Protein AF-A0A0H1REJ6-F1 (afdb_monomer_lite)

Structure (mmCIF, N/CA/C/O bac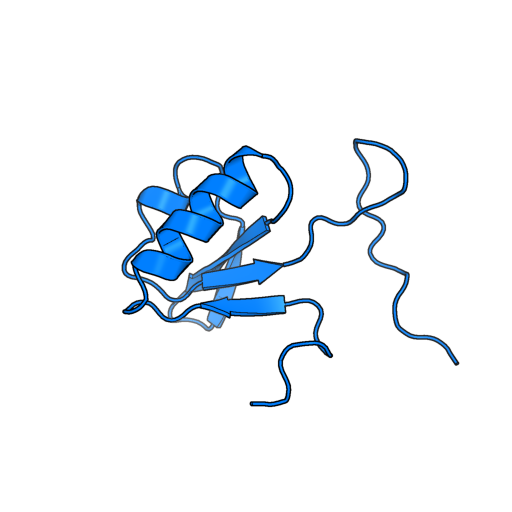kbone):
data_AF-A0A0H1REJ6-F1
#
_entry.id   AF-A0A0H1REJ6-F1
#
loop_
_atom_site.group_PDB
_atom_site.id
_atom_site.type_symbol
_atom_site.label_atom_id
_atom_site.label_alt_id
_atom_site.label_comp_id
_atom_site.label_asym_id
_atom_site.label_entity_id
_atom_site.label_seq_id
_atom_site.pdbx_PDB_ins_code
_atom_site.Cartn_x
_atom_site.Cartn_y
_atom_site.Cartn_z
_atom_site.occupancy
_atom_site.B_iso_or_equiv
_atom_site.auth_seq_id
_atom_site.auth_comp_id
_atom_site.auth_asym_id
_atom_site.auth_atom_id
_atom_site.pdbx_PDB_model_num
ATOM 1 N N . MET A 1 1 ? 10.922 -17.185 -5.408 1.00 49.94 1 MET A N 1
ATOM 2 C CA . MET A 1 1 ? 10.821 -16.039 -4.478 1.00 49.94 1 MET A CA 1
ATOM 3 C C . MET A 1 1 ? 11.549 -14.860 -5.114 1.00 49.94 1 MET A C 1
ATOM 5 O O . MET A 1 1 ? 12.611 -14.485 -4.654 1.00 49.94 1 MET A O 1
ATOM 9 N N . GLU A 1 2 ? 11.062 -14.362 -6.258 1.00 48.38 2 GLU A N 1
ATOM 10 C CA . GLU A 1 2 ? 11.912 -13.567 -7.161 1.00 48.38 2 GLU A CA 1
ATOM 11 C C . GLU A 1 2 ? 11.066 -12.883 -8.250 1.00 48.38 2 GLU A C 1
ATOM 13 O O . GLU A 1 2 ? 10.655 -13.563 -9.185 1.00 48.38 2 GLU A O 1
ATOM 18 N N . ARG A 1 3 ? 10.734 -11.585 -8.079 1.00 45.41 3 ARG A N 1
ATOM 19 C CA . ARG A 1 3 ? 10.544 -10.564 -9.154 1.00 45.41 3 ARG A CA 1
ATOM 20 C C . ARG A 1 3 ? 9.985 -9.201 -8.700 1.00 45.41 3 ARG A C 1
ATOM 22 O O . ARG A 1 3 ? 9.672 -8.366 -9.540 1.00 45.41 3 ARG A O 1
ATOM 29 N N . VAL A 1 4 ? 9.823 -8.945 -7.404 1.00 50.41 4 VAL A N 1
ATOM 30 C CA . VAL A 1 4 ? 9.024 -7.788 -6.943 1.00 50.41 4 VAL A CA 1
ATOM 31 C C . VAL A 1 4 ? 9.823 -6.471 -6.847 1.00 50.41 4 VAL A C 1
ATOM 33 O O . VAL A 1 4 ? 9.251 -5.406 -6.655 1.00 50.41 4 VAL A O 1
ATOM 36 N N . TYR A 1 5 ? 11.139 -6.490 -7.070 1.00 46.91 5 TYR A N 1
ATOM 37 C CA . TYR A 1 5 ? 11.976 -5.295 -6.887 1.00 46.91 5 TYR A CA 1
ATOM 38 C C . TYR A 1 5 ? 12.154 -4.413 -8.137 1.00 46.91 5 TYR A C 1
ATOM 40 O O . TYR A 1 5 ? 12.689 -3.317 -8.017 1.00 46.91 5 TYR A O 1
ATOM 48 N N . ALA A 1 6 ? 11.696 -4.835 -9.323 1.00 43.50 6 ALA A N 1
ATOM 49 C CA . ALA A 1 6 ? 12.005 -4.127 -10.574 1.00 43.50 6 ALA A CA 1
ATOM 50 C C . ALA A 1 6 ? 11.014 -3.006 -10.961 1.00 43.50 6 ALA A C 1
ATOM 52 O O . ALA A 1 6 ? 11.345 -2.181 -11.803 1.00 43.50 6 ALA A O 1
ATOM 53 N N . ALA A 1 7 ? 9.813 -2.946 -10.370 1.00 49.09 7 ALA A N 1
ATOM 54 C CA . ALA A 1 7 ? 8.739 -2.046 -10.829 1.00 49.09 7 ALA A CA 1
ATOM 55 C C . ALA A 1 7 ? 8.366 -0.927 -9.837 1.00 49.09 7 ALA A C 1
ATOM 57 O O . ALA A 1 7 ? 7.306 -0.313 -9.971 1.00 49.09 7 ALA A O 1
ATOM 58 N N . GLY A 1 8 ? 9.174 -0.698 -8.794 1.00 60.69 8 GLY A N 1
ATOM 59 C CA . GLY A 1 8 ? 8.906 0.331 -7.776 1.00 60.69 8 GLY A CA 1
ATOM 60 C C . GLY A 1 8 ? 7.588 0.153 -7.007 1.00 60.69 8 GLY A C 1
ATOM 61 O O . GLY A 1 8 ? 7.176 1.062 -6.289 1.00 60.69 8 GLY A O 1
ATOM 62 N N . SER A 1 9 ? 6.923 -0.999 -7.161 1.00 64.94 9 SER A N 1
ATOM 63 C CA . SER A 1 9 ? 5.616 -1.263 -6.574 1.00 64.94 9 SER A CA 1
ATOM 64 C C . SER A 1 9 ? 5.395 -2.733 -6.229 1.00 64.94 9 SER A C 1
ATOM 66 O O . SER A 1 9 ? 5.840 -3.629 -6.946 1.00 64.94 9 SER A O 1
ATOM 68 N N . ILE A 1 10 ? 4.703 -2.968 -5.115 1.00 76.56 10 ILE A N 1
ATOM 69 C CA . ILE A 1 10 ? 4.409 -4.293 -4.561 1.00 76.56 10 ILE A CA 1
ATOM 70 C C . ILE A 1 10 ? 2.897 -4.485 -4.542 1.00 76.56 10 ILE A C 1
ATOM 72 O O . ILE A 1 10 ? 2.186 -3.710 -3.909 1.00 76.56 10 ILE A O 1
ATOM 76 N N . ALA A 1 11 ? 2.393 -5.525 -5.202 1.00 79.00 11 ALA A N 1
ATOM 77 C CA . ALA A 1 11 ? 0.987 -5.894 -5.093 1.00 79.00 11 ALA A CA 1
ATOM 78 C C . ALA A 1 11 ? 0.742 -6.665 -3.785 1.00 79.00 11 ALA A C 1
ATOM 80 O O . ALA A 1 11 ? 1.409 -7.663 -3.515 1.00 79.00 11 ALA A O 1
ATOM 81 N N . VAL A 1 12 ? -0.232 -6.220 -2.994 1.00 82.00 12 VAL A N 1
ATOM 82 C CA . VAL A 1 12 ? -0.721 -6.913 -1.798 1.00 82.00 12 VAL A CA 1
ATOM 83 C C . VAL A 1 12 ? -2.111 -7.443 -2.096 1.00 82.00 12 VAL A C 1
ATOM 85 O O . VAL A 1 12 ? -3.025 -6.701 -2.470 1.00 82.00 12 VAL A O 1
ATOM 88 N N . ARG A 1 13 ? -2.266 -8.753 -1.939 1.00 79.50 13 ARG A N 1
ATOM 89 C CA . ARG A 1 13 ? -3.533 -9.433 -2.184 1.00 79.50 13 ARG A CA 1
ATOM 90 C C . ARG A 1 13 ? -4.561 -9.068 -1.109 1.00 79.50 13 ARG A C 1
ATOM 92 O O . ARG A 1 13 ? -4.210 -8.662 -0.004 1.00 79.50 13 ARG A O 1
ATOM 99 N N . ALA A 1 14 ? -5.843 -9.194 -1.439 1.00 80.38 14 ALA A N 1
ATOM 100 C CA . ALA A 1 14 ? -6.932 -8.840 -0.530 1.00 80.38 14 ALA A CA 1
ATOM 101 C C . ALA A 1 14 ? -7.016 -9.739 0.718 1.00 80.38 14 ALA A C 1
ATOM 103 O O . ALA A 1 14 ? -7.421 -9.271 1.776 1.00 80.38 14 ALA A O 1
ATOM 104 N N . ASP A 1 15 ? -6.603 -10.999 0.587 1.00 82.38 15 ASP A N 1
ATOM 105 C CA . ASP A 1 15 ? -6.624 -12.039 1.619 1.00 82.38 15 ASP A CA 1
ATOM 106 C C . ASP A 1 15 ? -5.515 -11.883 2.675 1.00 82.38 15 ASP A C 1
ATOM 108 O O . ASP A 1 15 ? -5.646 -12.389 3.789 1.00 82.38 15 ASP A O 1
ATOM 112 N N . ASP A 1 16 ? -4.447 -11.141 2.373 1.00 83.25 16 ASP A N 1
ATOM 113 C CA . ASP A 1 16 ? -3.313 -10.961 3.283 1.00 83.25 16 ASP A CA 1
ATOM 114 C C . ASP A 1 16 ? -3.513 -9.780 4.249 1.00 83.25 16 ASP A C 1
ATOM 116 O O . ASP A 1 16 ? -2.898 -8.712 4.149 1.00 83.25 16 ASP A O 1
ATOM 120 N N . VAL A 1 17 ? -4.410 -9.980 5.217 1.00 84.19 17 VAL A N 1
ATOM 121 C CA . VAL A 1 17 ? -4.754 -8.971 6.232 1.00 84.19 17 VAL A CA 1
ATOM 122 C C . VAL A 1 17 ? -3.546 -8.598 7.102 1.00 84.19 17 VAL A C 1
ATOM 124 O O . VAL A 1 17 ? -3.401 -7.435 7.481 1.00 84.19 17 VAL A O 1
ATOM 127 N N . ALA A 1 18 ? -2.652 -9.547 7.400 1.00 86.31 18 ALA A N 1
ATOM 128 C CA . ALA A 1 18 ? -1.468 -9.297 8.223 1.00 86.31 18 ALA A CA 1
ATOM 129 C C . ALA A 1 18 ? -0.512 -8.309 7.536 1.00 86.31 18 ALA A C 1
ATOM 131 O O . ALA A 1 18 ? -0.130 -7.294 8.130 1.00 86.31 18 ALA A O 1
ATOM 132 N N . THR A 1 19 ? -0.205 -8.544 6.257 1.00 84.62 19 THR A N 1
ATOM 133 C CA . THR A 1 19 ? 0.607 -7.626 5.451 1.00 84.62 19 THR A CA 1
ATOM 134 C C . THR A 1 19 ? -0.075 -6.270 5.300 1.00 84.62 19 THR A C 1
ATOM 136 O O . THR A 1 19 ? 0.577 -5.233 5.433 1.00 84.62 19 THR A O 1
ATOM 139 N N . LYS A 1 20 ? -1.399 -6.232 5.111 1.00 86.75 20 LYS A N 1
ATOM 140 C CA . LYS A 1 20 ? -2.157 -4.972 5.045 1.00 86.75 20 LYS A CA 1
ATOM 141 C C . LYS A 1 20 ? -2.077 -4.153 6.326 1.00 86.75 20 LYS A C 1
ATOM 143 O O . LYS A 1 20 ? -1.882 -2.939 6.264 1.00 86.75 20 LYS A O 1
ATOM 148 N N . MET A 1 21 ? -2.165 -4.797 7.486 1.00 88.94 21 MET A N 1
ATOM 149 C CA . MET A 1 21 ? -2.016 -4.116 8.772 1.00 88.94 21 MET A CA 1
ATOM 150 C C . MET A 1 21 ? -0.611 -3.529 8.941 1.00 88.94 21 MET A C 1
ATOM 152 O O . MET A 1 21 ? -0.482 -2.377 9.362 1.00 88.94 21 MET A O 1
ATOM 156 N N . ALA A 1 22 ? 0.433 -4.262 8.543 1.00 8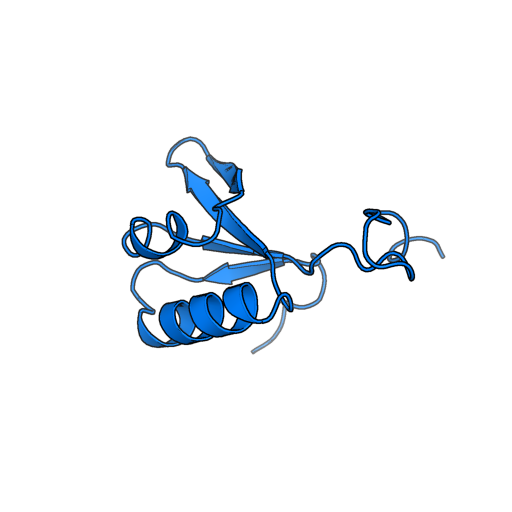7.88 22 ALA A N 1
ATOM 157 C CA . ALA A 1 22 ? 1.794 -3.731 8.514 1.00 87.88 22 ALA A CA 1
ATOM 158 C C . ALA A 1 22 ? 1.913 -2.525 7.562 1.00 87.88 22 ALA A C 1
ATOM 160 O O . ALA A 1 22 ? 2.488 -1.499 7.929 1.00 87.88 22 ALA A O 1
ATOM 161 N N . CYS A 1 23 ? 1.290 -2.592 6.381 1.00 85.44 23 CYS A N 1
ATOM 162 C CA . CYS A 1 23 ? 1.281 -1.491 5.419 1.00 85.44 23 CYS A CA 1
ATOM 163 C C . CYS A 1 23 ? 0.589 -0.239 5.962 1.00 85.44 23 CYS A C 1
ATOM 165 O O . CYS A 1 23 ? 1.108 0.861 5.794 1.00 85.44 23 CYS A O 1
ATOM 167 N N . LEU A 1 24 ? -0.536 -0.385 6.667 1.00 87.75 24 LEU A N 1
ATOM 168 C CA . LEU A 1 24 ? -1.218 0.737 7.320 1.00 87.75 24 LEU A CA 1
ATOM 169 C C . LEU A 1 24 ? -0.318 1.425 8.355 1.00 87.75 24 LEU A C 1
ATOM 171 O O . LEU A 1 24 ? -0.301 2.655 8.438 1.00 87.75 24 LEU A O 1
ATOM 175 N N . MET A 1 25 ? 0.448 0.651 9.133 1.00 87.81 25 MET A N 1
ATOM 176 C CA . MET A 1 25 ? 1.408 1.214 10.088 1.00 87.81 25 MET A CA 1
ATOM 177 C C . MET A 1 25 ? 2.543 1.955 9.375 1.00 87.81 25 MET A C 1
ATOM 179 O O . MET A 1 25 ? 2.850 3.092 9.729 1.00 87.81 25 MET A O 1
ATOM 183 N N . LEU A 1 26 ? 3.114 1.365 8.326 1.00 84.50 26 LEU A N 1
ATOM 184 C CA . LEU A 1 26 ? 4.191 1.977 7.543 1.00 84.50 26 LEU A CA 1
ATOM 185 C C . LEU A 1 26 ? 3.730 3.237 6.792 1.00 84.50 26 LEU A C 1
ATOM 187 O O . LEU A 1 26 ? 4.454 4.232 6.761 1.00 84.50 26 LEU A O 1
ATOM 191 N N . GLN A 1 27 ? 2.501 3.251 6.265 1.00 85.31 27 GLN A N 1
ATOM 192 C CA . GLN A 1 27 ? 1.878 4.447 5.690 1.00 85.31 27 GLN A CA 1
ATOM 193 C C . GLN A 1 27 ? 1.700 5.535 6.755 1.00 85.31 27 GLN A C 1
ATOM 195 O O . GLN A 1 27 ? 1.940 6.718 6.503 1.00 85.31 27 GLN A O 1
ATOM 200 N N . ARG A 1 28 ? 1.301 5.158 7.979 1.00 83.00 28 ARG A N 1
ATOM 201 C CA . ARG A 1 28 ? 1.158 6.104 9.094 1.00 83.00 28 ARG A CA 1
ATOM 202 C C . ARG A 1 28 ? 2.483 6.772 9.452 1.00 83.00 28 ARG A C 1
ATOM 204 O O . ARG A 1 28 ? 2.467 7.963 9.759 1.00 83.00 28 ARG A O 1
ATOM 211 N N . LEU A 1 29 ? 3.580 6.029 9.361 1.00 82.75 29 LEU A N 1
ATOM 212 C CA . LEU A 1 29 ? 4.944 6.512 9.566 1.00 82.75 29 LEU A CA 1
ATOM 213 C C . LEU A 1 29 ? 5.510 7.290 8.361 1.00 82.75 29 LEU A C 1
ATOM 215 O O . LEU A 1 29 ? 6.537 7.939 8.500 1.00 82.75 29 LEU A O 1
ATOM 219 N N . GLY A 1 30 ? 4.836 7.268 7.205 1.00 80.00 30 GLY A N 1
ATOM 220 C CA . GLY A 1 30 ? 5.263 7.986 5.998 1.00 80.00 30 GLY A CA 1
ATOM 221 C C . GLY A 1 30 ? 6.274 7.231 5.132 1.00 80.00 30 GLY A C 1
ATOM 222 O O . GLY A 1 30 ? 6.856 7.821 4.230 1.00 80.00 30 GLY A O 1
ATOM 223 N N . PHE A 1 31 ? 6.474 5.932 5.372 1.00 80.00 31 PHE A N 1
ATOM 224 C CA . PHE A 1 31 ? 7.449 5.121 4.632 1.00 80.00 31 PHE A CA 1
ATOM 225 C C . PHE A 1 31 ? 6.916 4.530 3.330 1.00 80.00 31 PHE A C 1
ATOM 227 O O . PHE A 1 31 ? 7.707 4.081 2.504 1.00 80.00 31 PHE A O 1
ATOM 234 N N . LEU A 1 32 ? 5.595 4.490 3.144 1.00 80.62 32 LEU A N 1
ATOM 235 C CA . LEU A 1 32 ? 4.985 3.956 1.932 1.00 80.62 32 LEU A CA 1
ATOM 236 C C . LEU A 1 32 ? 3.689 4.662 1.564 1.00 80.62 32 LEU A C 1
ATOM 238 O O . LEU A 1 32 ? 3.009 5.251 2.408 1.00 80.62 32 LEU A O 1
ATOM 242 N N . VAL A 1 33 ? 3.355 4.552 0.287 1.00 83.50 33 VAL A N 1
ATOM 243 C CA . VAL A 1 33 ? 2.096 4.991 -0.297 1.00 83.50 33 VAL A CA 1
ATOM 244 C C . VAL A 1 33 ? 1.284 3.750 -0.655 1.00 83.50 33 VAL A C 1
ATOM 246 O O . VAL A 1 33 ? 1.829 2.784 -1.186 1.00 83.50 33 VAL A O 1
ATOM 249 N N . ILE A 1 34 ? -0.011 3.770 -0.343 1.00 86.75 34 ILE A N 1
ATOM 250 C CA . ILE A 1 34 ? -0.942 2.686 -0.666 1.00 86.75 34 ILE A CA 1
ATOM 25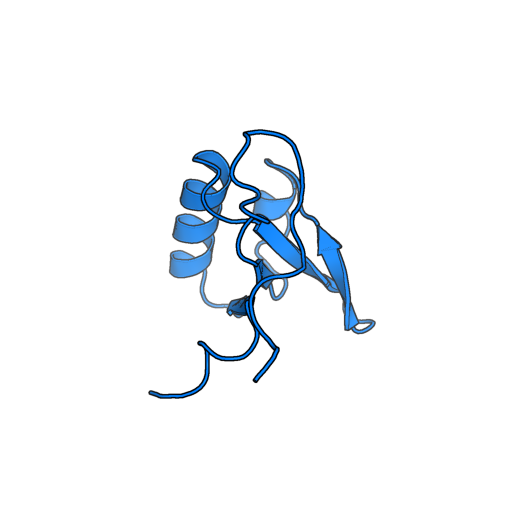1 C C . ILE A 1 34 ? -1.876 3.190 -1.758 1.00 86.75 34 ILE A C 1
ATOM 253 O O . ILE A 1 34 ? -2.519 4.227 -1.597 1.00 86.75 34 ILE A O 1
ATOM 257 N N . GLU A 1 35 ? -1.963 2.438 -2.842 1.00 86.44 35 GLU A N 1
ATOM 258 C CA . GLU A 1 35 ? -2.907 2.640 -3.927 1.00 86.44 35 GLU A CA 1
ATOM 259 C C . GLU A 1 35 ? -3.887 1.462 -3.953 1.00 86.44 35 GLU A C 1
ATOM 261 O O . GLU A 1 35 ? -3.492 0.301 -3.860 1.0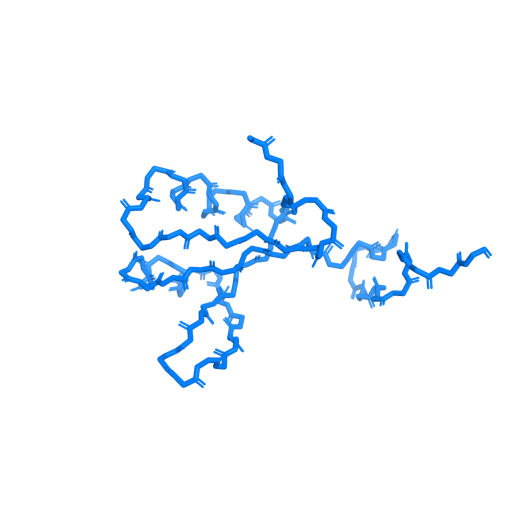0 86.44 35 GLU A O 1
ATOM 266 N N . GLU A 1 36 ? -5.178 1.739 -4.054 1.00 86.19 36 GLU A N 1
ATOM 267 C CA . GLU A 1 36 ? -6.191 0.735 -4.357 1.00 86.19 36 GLU A CA 1
ATOM 268 C C . GLU A 1 36 ? -6.208 0.477 -5.859 1.00 86.19 36 GLU A C 1
ATOM 270 O O . GLU A 1 36 ? -6.187 1.428 -6.638 1.00 86.19 36 GLU A O 1
ATOM 275 N N . ILE A 1 37 ? -6.283 -0.789 -6.266 1.00 80.81 37 ILE A N 1
ATOM 276 C CA . ILE A 1 37 ? -6.605 -1.136 -7.651 1.00 80.81 37 ILE A CA 1
ATOM 277 C C . ILE A 1 37 ? -8.108 -1.399 -7.714 1.00 80.81 37 ILE A C 1
ATOM 279 O O . ILE A 1 37 ? -8.610 -2.344 -7.097 1.00 80.81 37 ILE A O 1
ATOM 283 N N . PHE A 1 38 ? -8.831 -0.552 -8.442 1.00 76.88 38 PHE A N 1
ATOM 284 C CA . PHE A 1 38 ? -10.250 -0.761 -8.712 1.00 76.88 38 PHE A CA 1
ATOM 285 C C . PHE A 1 38 ? -10.468 -1.918 -9.697 1.00 76.88 38 PHE A C 1
ATOM 287 O O . PHE A 1 38 ? -9.553 -2.375 -10.379 1.00 76.88 38 PHE A O 1
ATOM 294 N N . ALA A 1 39 ? -11.708 -2.406 -9.782 1.00 72.50 39 ALA A N 1
ATOM 295 C CA . ALA A 1 39 ? -12.073 -3.508 -10.678 1.00 72.50 39 ALA A CA 1
ATOM 296 C C . ALA A 1 39 ? -11.880 -3.178 -12.173 1.00 72.50 39 ALA A C 1
ATOM 298 O O . ALA A 1 39 ? -11.769 -4.088 -12.989 1.00 72.50 39 ALA A O 1
ATOM 299 N N . ASP A 1 40 ? -11.823 -1.893 -12.521 1.00 74.00 40 ASP A N 1
ATOM 300 C CA . ASP A 1 40 ? -11.508 -1.373 -13.856 1.00 74.00 40 ASP A CA 1
ATOM 301 C C . ASP A 1 40 ? -9.990 -1.317 -14.141 1.00 74.00 40 ASP A C 1
ATOM 303 O O . ASP A 1 40 ? -9.582 -0.985 -15.251 1.00 74.00 40 ASP A O 1
ATOM 307 N N . GLY A 1 41 ? -9.151 -1.658 -13.156 1.00 71.44 41 GLY A N 1
ATOM 308 C CA . GLY A 1 41 ? -7.693 -1.602 -13.241 1.00 71.44 41 GLY A CA 1
ATOM 309 C C . GLY A 1 41 ? -7.092 -0.234 -12.911 1.00 71.44 41 GLY A C 1
ATOM 310 O O . GLY A 1 41 ? -5.868 -0.096 -12.943 1.00 71.44 41 GLY A O 1
ATOM 311 N N . THR A 1 42 ? -7.907 0.765 -12.562 1.00 75.00 42 THR A N 1
ATOM 312 C CA . THR A 1 42 ? -7.427 2.115 -12.251 1.00 75.00 42 THR A CA 1
ATOM 313 C C . THR A 1 42 ? -6.798 2.156 -10.850 1.00 75.00 42 THR A C 1
ATOM 315 O O . THR A 1 42 ? -7.457 1.767 -9.878 1.00 75.00 42 THR A O 1
ATOM 318 N N . PRO A 1 43 ? -5.546 2.637 -10.694 1.00 77.19 43 PRO A N 1
ATOM 319 C CA . PRO A 1 43 ? -4.946 2.849 -9.382 1.00 77.19 43 PRO A CA 1
ATOM 320 C C . PRO A 1 43 ? -5.461 4.147 -8.744 1.00 77.19 43 PRO A C 1
ATOM 322 O O . PRO A 1 43 ? -5.506 5.197 -9.388 1.00 77.19 43 PRO A O 1
ATOM 325 N N . ARG A 1 44 ? -5.810 4.104 -7.456 1.00 82.44 44 ARG A N 1
ATOM 326 C CA . ARG A 1 44 ? -6.186 5.285 -6.664 1.00 82.44 44 ARG A CA 1
ATOM 327 C C . ARG A 1 44 ? -5.405 5.358 -5.368 1.00 82.44 44 ARG A C 1
ATOM 329 O O . ARG A 1 44 ? -5.466 4.448 -4.550 1.00 82.44 44 ARG A O 1
ATOM 336 N N . LEU A 1 45 ? -4.763 6.498 -5.136 1.00 84.31 45 LEU A N 1
ATOM 337 C CA . LEU A 1 45 ? -4.095 6.805 -3.877 1.00 84.31 45 LEU A CA 1
ATOM 338 C C . LEU A 1 45 ? -5.088 6.760 -2.706 1.00 84.31 45 LEU A C 1
ATOM 340 O O . LEU A 1 45 ? -6.091 7.475 -2.711 1.00 84.31 45 LEU A O 1
ATOM 344 N N . LEU A 1 46 ? -4.794 5.953 -1.691 1.00 83.38 46 LEU A N 1
ATOM 345 C CA . LEU A 1 46 ? -5.586 5.888 -0.469 1.00 83.38 46 LEU A CA 1
ATOM 346 C C . LEU A 1 46 ? -4.954 6.770 0.599 1.00 83.38 46 LEU A C 1
ATOM 348 O O . LEU A 1 46 ? -3.826 6.526 1.033 1.00 83.38 46 LEU A O 1
ATOM 352 N N . GLN A 1 47 ? -5.693 7.766 1.080 1.00 80.38 47 GLN A N 1
ATOM 353 C CA . GLN A 1 47 ? -5.239 8.570 2.211 1.00 80.38 47 GLN A CA 1
ATOM 354 C C . GLN A 1 47 ? -5.307 7.794 3.537 1.00 80.38 47 GLN A C 1
ATOM 356 O O . GLN A 1 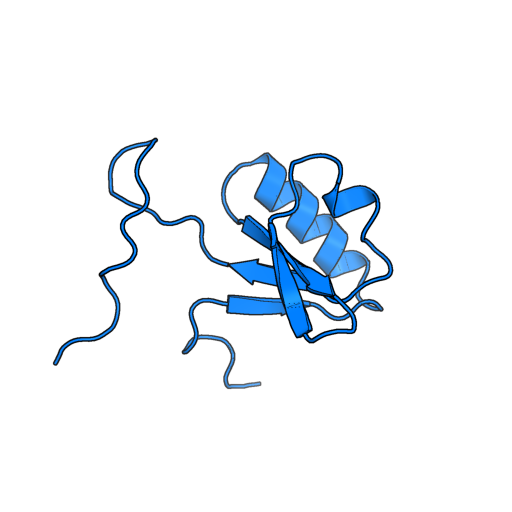47 ? -5.977 6.759 3.656 1.00 80.38 47 GLN A O 1
ATOM 361 N N . LYS A 1 48 ? -4.621 8.313 4.570 1.00 71.75 48 LYS A N 1
ATOM 362 C CA . LYS A 1 48 ? -4.675 7.756 5.932 1.00 71.75 48 LYS A CA 1
ATOM 363 C C . LYS A 1 48 ? -6.140 7.682 6.384 1.00 71.75 48 LYS A C 1
ATOM 365 O O . LYS A 1 48 ? -6.800 8.701 6.537 1.00 71.75 48 LYS A O 1
ATOM 370 N N . GLY A 1 49 ? -6.643 6.466 6.593 1.00 75.50 49 GLY A N 1
ATOM 371 C CA . GLY A 1 49 ? -8.032 6.193 6.985 1.00 75.50 49 GLY A CA 1
ATOM 372 C C . GLY A 1 49 ? -8.898 5.597 5.871 1.00 75.50 49 GLY A C 1
ATOM 373 O O . GLY A 1 49 ? -9.714 4.724 6.159 1.00 75.50 49 GLY A O 1
ATOM 374 N N . GLU A 1 50 ? -8.669 5.964 4.607 1.00 82.31 50 GLU A N 1
ATOM 375 C CA . GLU A 1 50 ? -9.313 5.303 3.459 1.00 82.31 50 GLU A CA 1
ATOM 376 C C . GLU A 1 50 ? -8.726 3.910 3.233 1.00 82.31 50 GLU A C 1
ATOM 378 O O . GLU A 1 50 ? -9.470 2.956 3.017 1.00 82.31 50 GLU A O 1
ATOM 383 N N . ALA A 1 51 ? -7.411 3.761 3.425 1.00 83.12 51 ALA A N 1
ATOM 384 C CA . ALA A 1 51 ? -6.748 2.463 3.341 1.00 83.12 51 ALA A CA 1
ATOM 385 C C . ALA A 1 51 ? -7.364 1.431 4.304 1.00 83.12 51 ALA A C 1
ATOM 387 O O . ALA A 1 51 ? -7.525 0.269 3.955 1.00 83.12 51 ALA A O 1
ATOM 388 N N . ARG A 1 52 ? -7.823 1.849 5.491 1.00 81.75 52 ARG A N 1
ATOM 389 C CA . ARG A 1 52 ? -8.488 0.937 6.436 1.00 81.75 52 ARG A CA 1
ATOM 390 C C . ARG A 1 52 ? -9.890 0.508 5.985 1.00 81.75 52 ARG A C 1
ATOM 392 O O . ARG A 1 52 ? -10.341 -0.556 6.391 1.00 81.75 52 ARG A O 1
ATOM 399 N N . LYS A 1 53 ? -10.571 1.303 5.156 1.00 84.44 53 LYS A N 1
ATOM 400 C CA . LYS A 1 53 ? -11.876 0.949 4.568 1.00 84.44 53 LYS A CA 1
ATOM 401 C C . LYS A 1 53 ? -11.732 0.039 3.342 1.00 84.44 53 LYS A C 1
ATOM 403 O O . LYS A 1 53 ? -12.646 -0.708 3.032 1.00 84.44 53 LYS A O 1
ATOM 408 N N . ALA A 1 54 ? -10.574 0.067 2.689 1.00 83.75 54 ALA A N 1
ATOM 409 C CA . ALA A 1 54 ? -10.274 -0.680 1.470 1.00 83.75 54 ALA A CA 1
ATOM 410 C C . ALA A 1 54 ? -9.617 -2.056 1.714 1.00 83.75 54 ALA A C 1
ATOM 412 O O . ALA A 1 54 ? -8.990 -2.615 0.813 1.00 83.75 54 ALA A O 1
ATOM 413 N N . MET A 1 55 ? -9.695 -2.628 2.924 1.00 82.69 55 MET A N 1
ATOM 414 C CA . MET A 1 55 ? -8.988 -3.883 3.245 1.00 82.69 55 MET A CA 1
ATOM 415 C C . MET A 1 55 ? -9.467 -5.099 2.447 1.00 82.69 55 MET A C 1
ATOM 417 O O . MET A 1 55 ? -8.725 -6.066 2.330 1.00 82.69 55 MET A O 1
ATOM 421 N N . GLU A 1 56 ? -10.641 -5.042 1.834 1.00 82.94 56 GLU A N 1
ATOM 422 C CA . GLU A 1 56 ? -11.197 -6.147 1.043 1.00 82.94 56 GLU A CA 1
ATOM 423 C C . GLU A 1 56 ? -10.728 -6.140 -0.421 1.00 82.94 56 GLU A C 1
ATOM 425 O O . GLU A 1 56 ? -11.016 -7.064 -1.175 1.00 82.94 56 GLU A O 1
ATOM 430 N N . ARG A 1 57 ? -9.987 -5.108 -0.846 1.00 83.06 57 ARG A N 1
ATOM 431 C CA . ARG A 1 57 ? -9.585 -4.903 -2.246 1.00 83.06 57 ARG A CA 1
ATOM 432 C C . ARG A 1 57 ? -8.077 -5.011 -2.435 1.00 83.06 57 ARG A C 1
ATOM 434 O O . ARG A 1 57 ? -7.338 -4.721 -1.499 1.00 83.06 57 ARG A O 1
ATOM 441 N N . PRO A 1 58 ? -7.576 -5.449 -3.597 1.00 83.94 58 PRO A N 1
ATOM 442 C CA . PRO A 1 58 ? -6.139 -5.543 -3.829 1.00 83.94 58 PRO A CA 1
ATOM 443 C C . PRO A 1 58 ? -5.475 -4.166 -3.718 1.00 83.94 58 PRO A C 1
ATOM 445 O O . PRO A 1 58 ? -6.004 -3.162 -4.198 1.00 83.94 58 PRO A O 1
ATOM 448 N N . TRP A 1 59 ? -4.312 -4.125 -3.071 1.00 86.44 59 TRP A N 1
ATOM 449 C CA . TRP A 1 59 ? -3.520 -2.904 -2.942 1.00 86.44 59 TRP A CA 1
ATOM 450 C C . TRP A 1 59 ? -2.264 -2.991 -3.787 1.00 86.44 59 TRP A C 1
ATOM 452 O O . TRP A 1 59 ? -1.695 -4.062 -3.996 1.00 86.44 59 TRP A O 1
ATOM 462 N N . ARG A 1 60 ? -1.790 -1.831 -4.209 1.00 84.12 60 ARG A N 1
ATOM 463 C CA . ARG A 1 60 ? -0.472 -1.614 -4.767 1.00 84.12 60 ARG A CA 1
ATOM 464 C C . ARG A 1 60 ? 0.270 -0.669 -3.838 1.00 84.12 60 ARG A C 1
ATOM 466 O O . ARG A 1 60 ? -0.171 0.442 -3.576 1.00 84.12 60 ARG A O 1
ATOM 473 N N . LEU A 1 61 ? 1.374 -1.138 -3.289 1.00 83.50 61 LEU A N 1
ATOM 474 C CA . LEU A 1 61 ? 2.271 -0.325 -2.487 1.00 83.50 61 LEU A CA 1
ATOM 475 C C . LEU A 1 61 ? 3.280 0.310 -3.419 1.00 83.50 61 LEU A C 1
ATOM 477 O O . LEU A 1 61 ? 3.850 -0.389 -4.252 1.00 83.50 61 LEU A O 1
ATOM 481 N N . SER A 1 62 ? 3.547 1.587 -3.219 1.00 78.69 62 SER A N 1
ATOM 482 C CA . SER A 1 62 ? 4.557 2.328 -3.961 1.00 78.69 62 SER A CA 1
ATOM 483 C C . SER A 1 62 ? 5.478 3.031 -2.968 1.00 78.69 62 SER A C 1
ATOM 485 O O . SER A 1 62 ? 5.056 3.425 -1.872 1.00 78.69 62 SER A O 1
ATOM 487 N N . LYS A 1 63 ? 6.761 3.168 -3.322 1.00 73.19 63 LYS A N 1
ATOM 488 C CA . LYS A 1 63 ? 7.686 3.979 -2.521 1.00 73.19 63 LYS A CA 1
ATOM 489 C C . LYS A 1 63 ? 7.173 5.428 -2.553 1.00 73.19 63 LYS A C 1
ATOM 491 O O . LYS A 1 63 ? 6.824 5.896 -3.639 1.00 73.19 63 LYS A O 1
ATOM 496 N N . PRO A 1 64 ? 7.108 6.147 -1.417 1.00 66.75 64 PRO A N 1
ATOM 497 C CA . PRO A 1 64 ? 6.864 7.580 -1.462 1.00 66.75 64 PRO A CA 1
ATOM 498 C C . PRO A 1 64 ? 7.984 8.163 -2.314 1.00 66.75 64 PRO A C 1
ATOM 500 O O . PRO A 1 64 ? 9.142 7.789 -2.108 1.00 66.75 64 PRO A O 1
ATOM 503 N N . ALA A 1 65 ? 7.657 8.999 -3.296 1.00 55.47 65 ALA A N 1
ATOM 504 C CA . ALA A 1 65 ? 8.680 9.673 -4.077 1.00 55.47 65 ALA A CA 1
ATOM 505 C C . ALA A 1 65 ? 9.603 10.404 -3.090 1.00 55.47 65 ALA A C 1
ATOM 507 O O . ALA A 1 65 ? 9.187 11.338 -2.410 1.00 55.47 65 ALA A O 1
ATOM 508 N N . PHE A 1 66 ? 10.815 9.881 -2.924 1.00 47.22 66 PHE A N 1
ATOM 509 C CA . PHE A 1 66 ? 11.820 10.455 -2.049 1.00 47.22 66 PHE A CA 1
ATOM 510 C C . PHE A 1 66 ? 12.619 11.405 -2.933 1.00 47.22 66 PHE A C 1
ATOM 512 O O . PHE A 1 66 ? 13.699 11.045 -3.392 1.00 47.22 66 PHE A O 1
ATOM 519 N N . SER A 1 67 ? 12.055 12.579 -3.238 1.00 41.41 67 SER A N 1
ATOM 520 C CA . SER A 1 67 ? 12.935 13.720 -3.492 1.00 41.41 67 SER A CA 1
ATOM 521 C C . SER A 1 67 ? 13.603 14.025 -2.161 1.00 41.41 67 SER A C 1
ATOM 523 O O . SER A 1 67 ? 12.973 13.898 -1.111 1.00 41.41 67 SER A O 1
ATOM 525 N N . GLY A 1 68 ? 14.884 14.364 -2.174 1.00 40.34 68 GLY A N 1
ATOM 526 C CA . GLY A 1 68 ? 15.688 14.600 -0.971 1.00 40.34 68 GLY A CA 1
ATOM 527 C C . GLY A 1 68 ? 15.229 15.770 -0.087 1.00 40.34 68 GLY A C 1
ATOM 528 O O . GLY A 1 68 ? 15.944 16.129 0.842 1.00 40.34 68 GLY A O 1
ATOM 529 N N . GLU A 1 69 ? 14.050 16.338 -0.330 1.00 36.28 69 GLU A N 1
ATOM 530 C CA . GLU A 1 69 ? 13.354 17.284 0.530 1.00 36.28 69 GLU A CA 1
ATOM 531 C C . GLU A 1 69 ? 11.988 16.715 0.928 1.00 36.28 69 GLU A C 1
ATOM 533 O O . GLU A 1 69 ? 11.227 16.208 0.100 1.00 36.28 69 GLU A O 1
ATOM 538 N N . PHE A 1 70 ? 11.640 16.830 2.213 1.00 40.09 70 PHE A N 1
ATOM 539 C CA . PHE A 1 70 ? 10.274 16.600 2.680 1.00 40.09 70 PHE A CA 1
ATOM 540 C C . PHE A 1 70 ? 9.319 17.553 1.938 1.00 40.09 70 PHE A C 1
ATOM 542 O O . PHE A 1 70 ? 9.136 18.688 2.366 1.00 40.09 70 PHE A O 1
ATOM 549 N N . GLY A 1 71 ? 8.700 17.100 0.842 1.00 39.22 71 GLY A N 1
ATOM 550 C CA . GLY A 1 71 ? 7.640 17.857 0.169 1.00 39.22 71 GLY A CA 1
ATOM 551 C C . GLY A 1 71 ? 7.603 17.866 -1.361 1.00 39.22 71 GLY A C 1
ATOM 552 O O . GLY A 1 71 ? 6.640 18.420 -1.884 1.00 39.22 71 GLY A O 1
ATOM 553 N N . LEU A 1 72 ? 8.544 17.261 -2.095 1.00 41.72 72 LEU A N 1
ATOM 554 C CA . LEU A 1 72 ? 8.434 17.154 -3.562 1.00 41.72 72 LEU A CA 1
ATOM 555 C C . LEU A 1 72 ? 8.566 15.705 -4.064 1.00 41.72 72 LEU A C 1
ATOM 557 O O . LEU A 1 72 ? 9.348 14.934 -3.513 1.00 41.72 72 LEU A O 1
ATOM 561 N N . PRO A 1 73 ? 7.809 15.292 -5.097 1.00 42.28 73 PRO A N 1
ATOM 562 C CA . PRO A 1 73 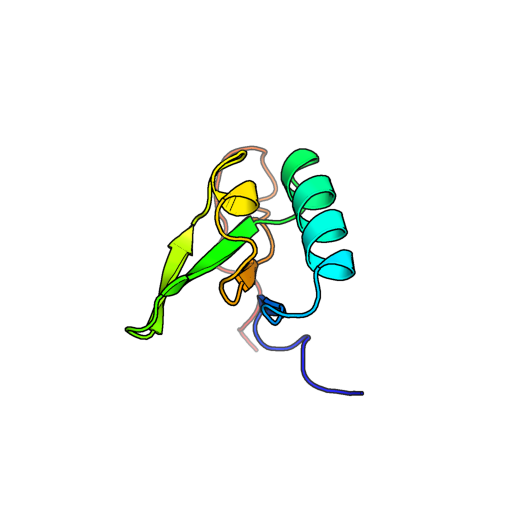? 7.978 13.981 -5.698 1.00 42.28 73 PRO A CA 1
ATOM 563 C C . PRO A 1 73 ? 9.042 14.011 -6.804 1.00 42.28 73 PRO A C 1
ATOM 565 O O . PRO A 1 73 ? 8.756 14.438 -7.919 1.00 42.28 73 PRO A O 1
ATOM 568 N N . ASP A 1 74 ? 10.239 13.485 -6.529 1.00 45.50 74 ASP A N 1
ATOM 569 C CA . ASP A 1 74 ? 11.181 13.108 -7.591 1.00 45.50 74 ASP A CA 1
ATOM 570 C C . ASP A 1 74 ? 10.795 11.730 -8.114 1.00 45.50 74 ASP A C 1
ATOM 572 O O . ASP A 1 74 ? 11.067 10.687 -7.514 1.00 45.50 74 ASP A O 1
ATOM 576 N N . GLY A 1 75 ? 10.100 11.756 -9.244 1.00 48.59 75 GLY A N 1
ATOM 577 C CA . GLY A 1 75 ? 9.738 10.593 -10.038 1.00 48.59 75 GLY A CA 1
ATOM 578 C C . GLY A 1 75 ? 10.757 10.262 -11.126 1.00 48.59 75 GLY A C 1
ATOM 579 O O . GLY A 1 75 ? 10.363 9.691 -12.136 1.00 48.59 75 GLY A O 1
ATOM 580 N N . GLU A 1 76 ? 12.037 10.610 -10.969 1.00 46.44 76 GLU A N 1
ATOM 581 C CA . GLU A 1 76 ? 13.023 10.405 -12.035 1.00 46.44 76 GLU A CA 1
ATOM 582 C C . GLU A 1 76 ? 14.391 9.993 -11.474 1.00 46.44 76 GLU A C 1
ATOM 584 O O . GLU A 1 76 ? 15.307 10.790 -11.321 1.00 46.44 76 GLU A O 1
ATOM 589 N N . GLY A 1 77 ? 14.534 8.718 -11.104 1.00 43.03 77 GLY A N 1
ATOM 590 C CA . GLY A 1 77 ? 15.793 8.241 -10.519 1.00 43.03 77 GLY A CA 1
ATOM 591 C C . GLY A 1 77 ? 16.042 6.741 -10.579 1.00 43.03 77 GLY A C 1
ATOM 592 O O . GLY A 1 77 ? 16.773 6.229 -9.736 1.00 43.03 77 GLY A O 1
ATOM 593 N N . ALA A 1 78 ? 15.435 6.005 -11.517 1.00 45.16 78 ALA A N 1
ATOM 594 C CA . ALA A 1 78 ? 15.655 4.557 -11.575 1.00 45.16 78 ALA A CA 1
ATOM 595 C C . ALA A 1 78 ? 15.778 3.933 -12.966 1.00 45.16 78 ALA A C 1
ATOM 597 O O . ALA A 1 78 ? 15.822 2.715 -13.020 1.00 45.16 78 ALA A O 1
ATOM 598 N N . PHE A 1 79 ? 15.875 4.686 -14.070 1.00 43.47 79 PHE A N 1
ATOM 599 C CA . PHE A 1 79 ? 16.198 4.087 -15.376 1.00 43.47 79 PHE A CA 1
ATOM 600 C C . PHE A 1 79 ? 16.887 5.079 -16.325 1.00 43.47 79 PHE A C 1
ATOM 602 O O . PHE A 1 79 ? 16.237 5.681 -17.176 1.00 43.47 79 PHE A O 1
ATOM 609 N N . ARG A 1 80 ? 18.217 5.203 -16.255 1.00 35.03 80 ARG A N 1
ATOM 610 C CA . ARG A 1 80 ? 19.020 5.425 -17.469 1.00 35.03 80 ARG A CA 1
ATOM 611 C C . ARG A 1 80 ? 20.451 4.920 -17.285 1.00 35.03 80 ARG A C 1
ATOM 613 O O . ARG A 1 80 ? 20.972 4.951 -16.177 1.00 35.03 80 ARG A O 1
ATOM 620 N N . CYS A 1 81 ? 20.947 4.356 -18.384 1.00 36.69 81 CYS A N 1
ATOM 621 C CA . CYS A 1 81 ? 22.136 3.522 -18.549 1.00 36.69 81 CYS A CA 1
ATOM 622 C C . CYS A 1 81 ? 23.453 4.254 -18.288 1.00 36.69 81 CYS A C 1
ATOM 624 O O . CYS A 1 81 ? 23.474 5.488 -18.492 1.00 36.69 81 CYS A O 1
#

Sequence (81 aa):
MERVYAAGSIAVRADDVATKMACLMLQRLGFLVIEEIFADGTPRLLQKGEARKAMERPWRLSKPAFSGEFGLPDGEGAFRC

Secondary structure (DSSP, 8-state):
---TTSSSEEEE-TT-HHHHHHHHHHHHHTS-EEEEE-TTS-EEEPPTTHHHH-TTS-EEEE-----SSTT------S---

Organism: NCBI:txid1225564

Radius of gyration: 13.3 Å; chains: 1; bounding box: 34×34×29 Å

pLDDT: mean 70.07, std 17.65, range [35.03, 88.94]

Foldseek 3Di:
DDDQPQPQKDKDALPCLVVLVVVLVCVVVVQKWKWFQDPVRDTHTQDNPSSVVCSNGMIMIGGQQCPVDDPDRPPDDRDDD